Protein AF-A0A7W7KE11-F1 (afdb_monomer_lite)

Sequence (54 aa):
MYQVEVLRGKQWCPAGAHVREPHAIENAKNIQRLESDVRAVRVLDLAGWVIYSR

Organism: NCBI:txid1428314

Foldseek 3Di:
DKWKWFQAPHDTDTDDD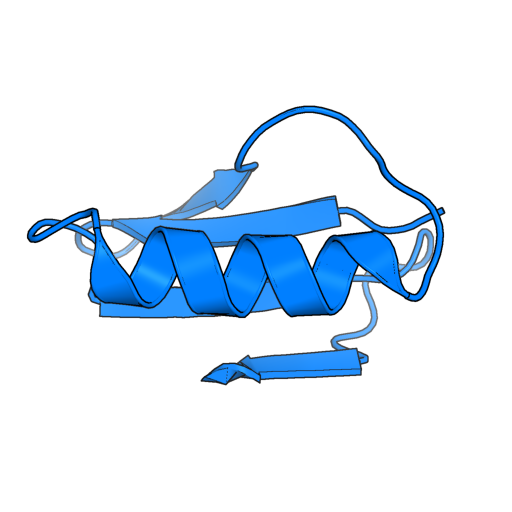DDDPPVSVVVQVVCVVPPPRTPKMFMADPVGDTPDID

Secondary structure (DSSP, 8-state):
-EEEEEEETTEEEE-SS-B-TTHHHHHHHHHHHH-TTEEEEEEEETT--EEEE-

Radius of gyration: 9.94 Å; chains: 1; bounding box: 26×18×24 Å

pLDDT: mean 89.4, std 4.33, range [72.44, 95.19]

Structure (mmCIF, N/CA/C/O backbone):
data_AF-A0A7W7KE11-F1
#
_entry.id   AF-A0A7W7KE11-F1
#
loop_
_atom_site.group_PDB
_atom_site.id
_atom_site.type_symbol
_atom_site.label_atom_id
_atom_site.label_alt_id
_atom_site.label_comp_id
_atom_site.label_asym_id
_atom_site.label_entity_id
_atom_site.label_seq_id
_atom_site.pdbx_PDB_ins_code
_atom_site.Cartn_x
_atom_site.Cartn_y
_atom_site.Cartn_z
_atom_site.occupancy
_atom_site.B_iso_or_equiv
_atom_site.auth_seq_id
_atom_site.auth_comp_id
_atom_site.auth_asym_id
_atom_site.auth_atom_id
_atom_site.pdbx_PDB_model_num
ATOM 1 N N . MET A 1 1 ? 6.851 -0.985 -11.490 1.00 87.44 1 MET A N 1
ATOM 2 C CA . MET A 1 1 ? 6.146 0.223 -10.995 1.00 87.44 1 MET A CA 1
ATOM 3 C C . MET A 1 1 ? 5.062 -0.279 -10.067 1.00 87.44 1 MET A C 1
ATOM 5 O O . MET A 1 1 ? 4.505 -1.326 -10.357 1.00 87.44 1 MET A O 1
ATOM 9 N N . TYR A 1 2 ? 4.821 0.403 -8.957 1.00 92.12 2 TYR A N 1
ATOM 10 C CA . TYR A 1 2 ? 3.973 -0.087 -7.876 1.00 92.12 2 TYR A CA 1
ATOM 11 C C . TYR A 1 2 ? 3.028 1.013 -7.417 1.00 92.12 2 TYR A C 1
ATOM 13 O O . TYR A 1 2 ? 3.412 2.185 -7.403 1.00 92.12 2 TYR A O 1
ATOM 21 N N . GLN A 1 3 ? 1.816 0.629 -7.035 1.00 93.50 3 GLN A N 1
ATOM 22 C CA . GLN A 1 3 ? 0.817 1.521 -6.462 1.00 93.50 3 GLN A CA 1
ATOM 23 C C . GLN A 1 3 ? 0.737 1.270 -4.960 1.00 93.50 3 GLN A C 1
ATOM 25 O O . GLN A 1 3 ? 0.539 0.139 -4.520 1.00 93.50 3 GLN A O 1
ATOM 30 N N . VAL A 1 4 ? 0.878 2.328 -4.167 1.00 93.06 4 VAL A N 1
ATOM 31 C CA . VAL A 1 4 ? 0.564 2.268 -2.739 1.00 93.06 4 VAL A CA 1
ATOM 32 C C . VAL A 1 4 ? -0.921 2.547 -2.586 1.00 93.06 4 VAL A C 1
ATOM 34 O O . VAL A 1 4 ? -1.438 3.498 -3.172 1.00 93.06 4 VAL A O 1
ATOM 37 N N . GLU A 1 5 ? -1.612 1.736 -1.803 1.00 94.81 5 GLU A N 1
ATOM 38 C CA . GLU A 1 5 ? -2.994 1.977 -1.422 1.00 94.81 5 GLU A CA 1
ATOM 39 C C . GLU A 1 5 ? -3.133 1.978 0.093 1.00 94.81 5 GLU A C 1
ATOM 41 O O . GLU A 1 5 ? -2.437 1.254 0.806 1.00 94.81 5 GLU A O 1
ATOM 46 N N . VAL A 1 6 ? -4.059 2.792 0.579 1.00 94.62 6 VAL A N 1
ATOM 47 C CA . VAL A 1 6 ? -4.380 2.936 1.997 1.00 94.62 6 VAL A CA 1
ATOM 48 C C . VAL A 1 6 ? -5.842 2.583 2.221 1.00 94.62 6 VAL A C 1
ATOM 50 O O . VAL A 1 6 ? -6.707 2.923 1.415 1.00 94.62 6 VAL A O 1
ATOM 53 N N . LEU A 1 7 ? -6.133 1.894 3.317 1.00 94.88 7 LEU A N 1
ATOM 54 C CA . LEU A 1 7 ? -7.490 1.589 3.741 1.00 94.88 7 LEU A CA 1
ATOM 55 C C . LEU A 1 7 ? -7.986 2.715 4.645 1.00 94.88 7 LEU A C 1
ATOM 57 O O . LEU A 1 7 ? -7.572 2.813 5.803 1.00 94.88 7 LEU A O 1
ATOM 61 N N . ARG A 1 8 ? -8.915 3.524 4.135 1.00 91.31 8 ARG A N 1
ATOM 62 C CA . ARG A 1 8 ? -9.621 4.556 4.905 1.00 91.31 8 ARG A CA 1
ATOM 63 C C . ARG A 1 8 ? -11.079 4.133 5.078 1.00 91.31 8 ARG A C 1
ATOM 65 O O . ARG A 1 8 ? -11.785 3.827 4.116 1.00 91.31 8 ARG A O 1
ATOM 72 N N . GLY A 1 9 ? -11.537 4.035 6.327 1.00 88.81 9 GLY A N 1
ATOM 73 C CA . GLY A 1 9 ? -12.863 3.494 6.651 1.00 88.81 9 GLY A CA 1
ATOM 74 C C . GLY A 1 9 ? -13.028 2.021 6.238 1.00 88.81 9 GLY A C 1
ATOM 75 O O . GLY A 1 9 ? -12.592 1.121 6.964 1.00 88.81 9 GLY A O 1
ATOM 76 N N . LYS A 1 10 ? -13.690 1.785 5.094 1.00 91.06 10 LYS A N 1
ATOM 77 C CA . LYS A 1 10 ? -13.910 0.459 4.471 1.00 91.06 10 LYS A CA 1
ATOM 78 C C . LYS A 1 10 ? -13.412 0.372 3.016 1.00 91.06 10 LYS A C 1
ATOM 80 O O . LYS A 1 10 ? -13.635 -0.651 2.377 1.00 91.06 10 LYS A O 1
ATOM 85 N N . GLN A 1 11 ? -12.776 1.420 2.489 1.00 93.94 11 GLN A N 1
ATOM 86 C CA . GLN A 1 11 ? -12.381 1.508 1.081 1.00 93.94 11 GLN A CA 1
ATOM 87 C C . GLN A 1 11 ? -10.862 1.640 0.935 1.00 93.94 11 GLN A C 1
ATOM 89 O O . GLN A 1 11 ? -10.221 2.379 1.683 1.00 93.94 11 GLN A O 1
ATOM 94 N N . TRP A 1 12 ? -10.302 0.917 -0.037 1.00 93.94 12 TRP A N 1
ATOM 95 C CA . TRP A 1 12 ? -8.920 1.093 -0.475 1.00 93.94 12 TRP A CA 1
ATOM 96 C C . TRP A 1 12 ? -8.830 2.268 -1.443 1.00 93.94 12 TRP A C 1
ATOM 98 O O . TRP A 1 12 ? -9.565 2.311 -2.430 1.00 93.94 12 TRP A O 1
ATOM 108 N N . CYS A 1 13 ? -7.932 3.203 -1.152 1.00 91.69 13 CYS A N 1
ATOM 109 C CA . CYS A 1 13 ? -7.698 4.393 -1.955 1.00 91.69 13 CYS A CA 1
ATOM 110 C C . CYS A 1 13 ? -6.229 4.448 -2.392 1.00 91.69 13 CYS A C 1
ATOM 112 O O . CYS A 1 13 ? -5.350 4.201 -1.562 1.00 91.69 13 CYS A O 1
ATOM 114 N N . PRO A 1 14 ? -5.933 4.808 -3.651 1.00 92.06 14 PRO A N 1
ATOM 115 C CA . PRO A 1 14 ? -4.562 5.013 -4.094 1.00 92.06 14 PRO A CA 1
ATOM 116 C C . PRO A 1 14 ? -3.928 6.189 -3.345 1.00 92.06 14 PRO A C 1
ATOM 118 O O . PRO A 1 14 ? -4.479 7.289 -3.288 1.00 92.06 14 PRO A O 1
ATOM 121 N N . ALA A 1 15 ? -2.754 5.947 -2.768 1.00 87.31 15 ALA A N 1
ATOM 122 C CA . ALA A 1 15 ? -1.959 6.932 -2.057 1.00 87.31 15 ALA A CA 1
ATOM 123 C C . ALA A 1 15 ? -0.808 7.415 -2.949 1.00 87.31 15 ALA A C 1
ATOM 125 O O . ALA A 1 15 ? 0.275 6.829 -2.981 1.00 87.31 15 ALA A O 1
ATOM 126 N N . GLY A 1 16 ? -1.058 8.497 -3.688 1.00 84.00 16 GLY A N 1
ATOM 127 C CA . GLY A 1 16 ? -0.068 9.128 -4.561 1.00 84.00 16 GLY A CA 1
ATOM 128 C C . GLY A 1 16 ? 0.154 8.407 -5.895 1.00 84.00 16 GLY A C 1
ATOM 129 O O . GLY A 1 16 ? -0.630 7.553 -6.310 1.00 84.00 16 GLY A O 1
ATOM 130 N N . ALA A 1 17 ? 1.222 8.808 -6.588 1.00 82.75 17 ALA A N 1
ATOM 131 C CA . ALA A 1 17 ? 1.586 8.297 -7.907 1.00 82.75 17 ALA A CA 1
ATOM 132 C C . ALA A 1 17 ? 2.333 6.954 -7.844 1.00 82.75 17 ALA A C 1
ATOM 134 O O . ALA A 1 17 ? 2.952 6.609 -6.835 1.00 82.75 17 ALA A O 1
ATOM 135 N N . HIS A 1 18 ? 2.334 6.235 -8.969 1.00 84.31 18 HIS A N 1
ATOM 136 C CA . HIS A 1 18 ? 3.121 5.017 -9.141 1.00 84.31 18 HIS A CA 1
ATOM 137 C C . HIS A 1 18 ? 4.613 5.273 -8.893 1.00 84.31 18 HIS A C 1
ATOM 139 O O . HIS A 1 18 ? 5.214 6.175 -9.479 1.00 84.31 18 HIS A O 1
ATOM 145 N N . VAL A 1 19 ? 5.222 4.431 -8.065 1.00 84.06 19 VAL A N 1
ATOM 146 C CA . VAL A 1 19 ? 6.628 4.532 -7.649 1.00 84.06 19 VAL A CA 1
ATOM 147 C C . VAL A 1 19 ? 7.386 3.242 -7.966 1.00 84.06 19 VAL A C 1
ATOM 149 O O . VAL A 1 19 ? 6.797 2.187 -8.203 1.00 84.06 19 VAL A O 1
ATOM 152 N N . ARG A 1 20 ? 8.718 3.302 -8.037 1.00 84.56 20 ARG A N 1
ATOM 153 C CA . ARG A 1 20 ? 9.565 2.104 -8.192 1.00 84.56 20 ARG A CA 1
ATOM 154 C C . ARG A 1 20 ? 9.761 1.419 -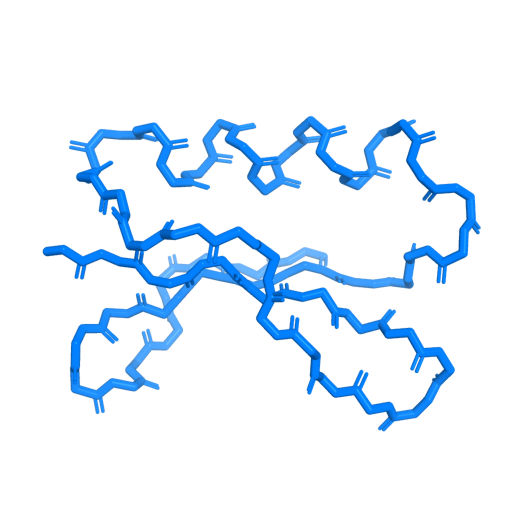6.831 1.00 84.56 20 ARG A C 1
ATOM 156 O O . ARG A 1 20 ? 9.722 2.088 -5.800 1.00 84.56 20 ARG A O 1
ATOM 163 N N . GLU A 1 21 ? 9.994 0.106 -6.816 1.00 72.44 21 GLU A N 1
ATOM 164 C CA . GLU A 1 21 ? 10.608 -0.533 -5.638 1.00 72.44 21 GLU A CA 1
ATOM 165 C C . GLU A 1 21 ? 12.051 -0.019 -5.537 1.00 72.44 21 GLU A C 1
ATOM 167 O O . GLU A 1 21 ? 12.703 0.083 -6.582 1.00 72.44 21 GLU A O 1
ATOM 172 N N . PRO A 1 22 ? 12.562 0.348 -4.346 1.00 80.38 22 PRO A N 1
ATOM 173 C CA . PRO A 1 22 ? 12.038 0.068 -2.998 1.00 80.38 22 PRO A CA 1
ATOM 174 C C . PRO A 1 22 ? 11.128 1.158 -2.396 1.00 80.38 22 PRO A C 1
ATOM 176 O O . PRO A 1 22 ? 10.481 0.934 -1.371 1.00 80.38 22 PRO A O 1
ATOM 179 N N . HIS A 1 23 ? 11.035 2.325 -3.035 1.00 86.88 23 HIS A N 1
ATOM 180 C CA . HIS A 1 23 ? 10.367 3.511 -2.483 1.00 86.88 23 HIS A CA 1
ATOM 181 C C . HIS A 1 23 ? 8.876 3.310 -2.183 1.00 86.88 23 HIS A C 1
ATOM 183 O O . HIS A 1 23 ? 8.337 3.935 -1.273 1.00 86.88 23 HIS A O 1
ATOM 189 N N . ALA A 1 24 ? 8.201 2.408 -2.902 1.00 87.94 24 ALA A N 1
ATOM 190 C CA . ALA A 1 24 ? 6.804 2.064 -2.638 1.00 87.94 24 ALA A CA 1
ATOM 191 C C . ALA A 1 24 ? 6.582 1.497 -1.223 1.00 87.94 24 ALA A C 1
ATOM 193 O O . ALA A 1 24 ? 5.638 1.884 -0.534 1.00 87.94 24 ALA A O 1
ATOM 194 N N . ILE A 1 25 ? 7.477 0.616 -0.765 1.00 89.88 25 ILE A N 1
ATOM 195 C CA . ILE A 1 25 ? 7.389 -0.009 0.561 1.00 89.88 25 ILE A CA 1
ATOM 196 C C . ILE A 1 25 ? 7.748 1.005 1.653 1.00 89.88 25 ILE A C 1
ATOM 198 O O . ILE A 1 25 ? 7.118 1.025 2.711 1.00 89.88 25 ILE A O 1
ATOM 202 N N . GLU A 1 26 ? 8.739 1.865 1.410 1.00 91.62 26 GLU A N 1
ATOM 203 C CA . GLU A 1 26 ? 9.095 2.954 2.329 1.00 91.62 26 GLU A CA 1
ATOM 204 C C . GLU A 1 26 ? 7.938 3.945 2.501 1.00 91.62 26 GLU A C 1
ATOM 206 O O . GLU A 1 26 ? 7.569 4.269 3.630 1.00 91.62 26 GLU A O 1
ATOM 211 N N . ASN A 1 27 ? 7.295 4.345 1.401 1.00 89.06 27 ASN A N 1
ATOM 212 C CA . ASN A 1 27 ? 6.121 5.213 1.437 1.00 89.06 27 ASN A CA 1
ATOM 213 C C . ASN A 1 27 ? 4.958 4.572 2.196 1.00 89.06 27 ASN A C 1
ATOM 215 O O . ASN A 1 27 ? 4.378 5.228 3.057 1.00 89.06 27 ASN A O 1
ATOM 219 N N . ALA A 1 28 ? 4.655 3.293 1.950 1.00 90.31 28 ALA A N 1
ATOM 220 C CA . ALA A 1 28 ? 3.605 2.585 2.683 1.00 90.31 28 ALA A CA 1
ATOM 221 C C . ALA A 1 28 ? 3.850 2.613 4.204 1.00 90.31 28 ALA A C 1
ATOM 223 O O . ALA A 1 28 ? 2.942 2.915 4.979 1.00 90.31 28 ALA A O 1
ATOM 224 N N . LYS A 1 29 ? 5.096 2.378 4.637 1.00 90.88 29 LYS A N 1
ATOM 225 C CA . LYS A 1 29 ? 5.488 2.445 6.056 1.00 90.88 29 LYS A CA 1
ATOM 226 C C . LYS A 1 29 ? 5.370 3.856 6.636 1.00 90.88 29 LYS A C 1
ATOM 228 O O . LYS A 1 29 ? 4.975 3.997 7.792 1.00 90.88 29 LYS A O 1
ATOM 233 N N . ASN A 1 30 ? 5.727 4.883 5.867 1.00 91.62 30 ASN A N 1
ATOM 234 C CA . ASN A 1 30 ? 5.640 6.274 6.312 1.00 91.62 30 ASN A CA 1
ATOM 235 C C . ASN A 1 30 ? 4.183 6.727 6.448 1.00 91.62 30 ASN A C 1
ATOM 237 O O . ASN A 1 30 ? 3.824 7.295 7.475 1.00 91.62 30 ASN A O 1
ATOM 241 N N . ILE A 1 31 ? 3.336 6.409 5.467 1.00 88.94 31 ILE A N 1
ATOM 242 C CA . ILE A 1 31 ? 1.911 6.764 5.484 1.00 88.94 31 ILE A CA 1
ATOM 243 C C . ILE A 1 31 ? 1.206 6.121 6.682 1.00 88.94 31 ILE A C 1
ATOM 245 O O . ILE A 1 31 ? 0.535 6.820 7.435 1.00 88.94 31 ILE A O 1
ATOM 249 N N . GLN A 1 32 ? 1.438 4.825 6.933 1.00 85.19 32 GLN A N 1
ATOM 250 C CA . GLN A 1 32 ? 0.861 4.133 8.094 1.00 85.19 32 GLN A CA 1
ATOM 251 C C . GLN A 1 32 ? 1.239 4.791 9.433 1.00 85.19 32 GLN A C 1
ATOM 253 O O . GLN A 1 32 ? 0.488 4.701 10.400 1.00 85.19 32 GLN A O 1
ATOM 258 N N . ARG A 1 33 ? 2.418 5.419 9.521 1.00 86.88 33 ARG A N 1
ATOM 259 C CA . ARG A 1 33 ? 2.890 6.069 10.752 1.00 86.88 33 ARG A CA 1
ATOM 260 C C . ARG A 1 33 ? 2.357 7.486 10.937 1.00 86.88 33 ARG A C 1
ATOM 262 O O . ARG A 1 33 ? 2.244 7.925 12.076 1.00 86.88 33 ARG A O 1
ATOM 269 N N . LEU A 1 34 ? 2.124 8.209 9.845 1.00 85.69 34 LEU A N 1
ATOM 270 C CA . LEU A 1 34 ? 1.832 9.643 9.875 1.00 85.69 34 LEU A CA 1
ATOM 271 C C . LEU A 1 34 ? 0.332 9.947 9.834 1.00 85.69 34 LEU A C 1
ATOM 273 O O . LEU A 1 34 ? -0.094 10.954 10.395 1.00 85.69 34 LEU A O 1
ATOM 277 N N . GLU A 1 35 ? -0.462 9.097 9.187 1.00 84.62 35 GLU A N 1
ATOM 278 C CA . GLU A 1 35 ? -1.882 9.353 8.949 1.00 84.62 35 GLU A CA 1
ATOM 279 C C . GLU A 1 35 ? -2.759 8.551 9.917 1.00 84.62 35 GLU A C 1
ATOM 281 O O . GLU A 1 35 ? -2.839 7.325 9.851 1.00 84.62 35 GLU A O 1
ATOM 286 N N . SER A 1 36 ? -3.430 9.246 10.838 1.00 82.25 36 SER A N 1
ATOM 287 C CA . SER A 1 36 ? -4.253 8.630 11.888 1.00 82.25 36 SER A CA 1
ATOM 288 C C . SER A 1 36 ? -5.556 7.999 11.379 1.00 82.25 36 SER A C 1
ATOM 290 O O . SER A 1 36 ? -6.159 7.187 12.079 1.00 82.25 36 SER A O 1
ATOM 292 N N . ASP A 1 37 ? -5.996 8.346 10.170 1.00 88.19 37 ASP A N 1
ATOM 293 C CA . ASP A 1 37 ? -7.190 7.812 9.507 1.00 88.19 37 ASP A CA 1
ATOM 294 C C . ASP A 1 37 ? -6.914 6.546 8.672 1.00 88.19 37 ASP A C 1
ATOM 296 O O . ASP A 1 37 ? -7.851 5.884 8.206 1.00 88.19 37 ASP A O 1
ATOM 300 N N . VAL A 1 38 ? -5.641 6.176 8.506 1.00 90.00 38 VAL A N 1
ATOM 301 C CA . VAL A 1 38 ? -5.218 4.997 7.748 1.00 90.00 38 VAL A CA 1
ATOM 302 C C . VAL A 1 38 ? -5.246 3.760 8.639 1.00 90.00 38 VAL A C 1
ATOM 304 O O . VAL A 1 38 ? -4.498 3.630 9.604 1.00 90.00 38 VAL A O 1
ATOM 307 N N . ARG A 1 39 ? -6.104 2.799 8.287 1.00 91.94 39 ARG A N 1
ATOM 308 C CA . ARG A 1 39 ? -6.256 1.540 9.035 1.00 91.94 39 ARG A CA 1
ATOM 309 C C . ARG A 1 39 ? -5.300 0.444 8.583 1.00 91.94 39 ARG A C 1
ATOM 311 O O . ARG A 1 39 ? -4.977 -0.434 9.375 1.00 91.94 39 ARG A O 1
ATOM 318 N N . ALA A 1 40 ? -4.925 0.465 7.309 1.00 92.81 40 ALA A N 1
ATOM 319 C CA . ALA A 1 40 ? -4.017 -0.487 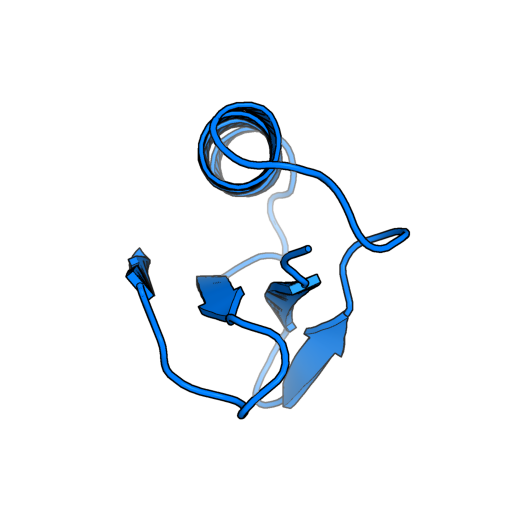6.686 1.00 92.81 40 ALA A CA 1
ATOM 320 C C . ALA A 1 40 ? -3.402 0.136 5.428 1.00 92.81 40 ALA A C 1
ATOM 322 O O . ALA A 1 40 ? -3.961 1.067 4.847 1.00 92.81 40 ALA A O 1
ATOM 323 N N . VAL A 1 41 ? -2.276 -0.400 4.989 1.00 93.81 41 VAL A N 1
ATOM 324 C CA . VAL A 1 41 ? -1.561 -0.032 3.771 1.00 93.81 41 VAL A CA 1
ATOM 325 C C . VAL A 1 41 ? -1.225 -1.287 2.982 1.00 93.81 41 VAL A C 1
ATOM 327 O O . VAL A 1 41 ? -0.888 -2.327 3.546 1.00 93.81 41 VAL A O 1
ATOM 330 N N . ARG A 1 42 ? -1.279 -1.201 1.657 1.00 95.19 42 ARG A N 1
ATOM 331 C CA . ARG A 1 42 ? -0.796 -2.258 0.771 1.00 95.19 42 ARG A CA 1
ATOM 332 C C . ARG A 1 42 ? -0.032 -1.671 -0.399 1.00 95.19 42 ARG A C 1
ATOM 334 O O . ARG A 1 42 ? -0.267 -0.536 -0.799 1.00 95.19 42 ARG A O 1
ATOM 341 N N . VAL A 1 43 ? 0.888 -2.450 -0.942 1.00 94.06 43 VAL A N 1
ATOM 342 C CA . VAL A 1 43 ? 1.615 -2.117 -2.163 1.00 94.06 43 VAL A CA 1
ATOM 343 C C . VAL A 1 43 ? 1.272 -3.161 -3.204 1.00 94.06 43 VAL A C 1
ATOM 345 O O . VAL A 1 43 ? 1.417 -4.360 -2.957 1.00 94.06 43 VAL A O 1
ATOM 348 N N . LEU A 1 44 ? 0.809 -2.679 -4.349 1.00 94.12 44 LEU A N 1
ATOM 349 C CA . LEU A 1 44 ? 0.413 -3.475 -5.496 1.00 94.12 44 LEU A CA 1
ATOM 350 C C . LEU A 1 44 ? 1.456 -3.340 -6.601 1.00 94.12 44 LEU A C 1
ATOM 352 O O . LEU A 1 44 ? 1.971 -2.243 -6.832 1.00 94.12 44 LEU A O 1
ATOM 356 N N . ASP A 1 45 ? 1.745 -4.427 -7.306 1.00 92.12 45 ASP A N 1
ATOM 357 C CA . ASP A 1 45 ? 2.408 -4.348 -8.607 1.00 92.12 45 ASP A CA 1
ATOM 358 C C . ASP A 1 45 ? 1.434 -3.875 -9.712 1.00 92.12 45 ASP A C 1
ATOM 360 O O . ASP A 1 45 ? 0.249 -3.640 -9.467 1.00 92.12 45 ASP A O 1
ATOM 364 N N . LEU A 1 46 ? 1.924 -3.721 -10.949 1.00 86.75 46 LEU A N 1
ATOM 365 C CA . LEU A 1 46 ? 1.089 -3.295 -12.086 1.00 86.75 46 LEU A CA 1
ATOM 366 C C . LEU A 1 46 ? 0.008 -4.310 -12.487 1.00 86.75 46 LEU A C 1
ATOM 368 O O . LEU A 1 46 ? -0.944 -3.936 -13.166 1.00 86.75 46 LEU A O 1
ATOM 372 N N . ALA A 1 47 ? 0.160 -5.578 -12.111 1.00 90.00 47 ALA A N 1
ATOM 373 C CA . ALA A 1 47 ? -0.826 -6.622 -12.359 1.00 90.00 47 ALA A CA 1
ATOM 374 C C . ALA A 1 47 ? -1.850 -6.737 -11.209 1.00 90.00 47 ALA A C 1
ATOM 376 O O . ALA A 1 47 ? -2.773 -7.545 -11.294 1.00 90.00 47 ALA A O 1
ATOM 377 N N . GLY A 1 48 ? -1.725 -5.907 -10.166 1.00 88.19 48 GLY A N 1
ATOM 378 C CA . GLY A 1 48 ? -2.627 -5.866 -9.017 1.00 88.19 48 GLY A CA 1
ATOM 379 C C . GLY A 1 48 ? -2.284 -6.867 -7.911 1.00 88.19 48 GLY A C 1
ATOM 380 O O . GLY A 1 48 ? -3.097 -7.067 -7.008 1.00 88.19 48 GLY A O 1
ATOM 381 N N . TRP A 1 49 ? -1.105 -7.494 -7.942 1.00 92.12 49 TRP A N 1
ATOM 382 C CA . TRP A 1 49 ? -0.658 -8.390 -6.876 1.00 92.12 49 TRP A CA 1
ATOM 383 C C . TRP A 1 49 ? -0.154 -7.608 -5.675 1.00 92.12 49 TRP A C 1
ATOM 385 O O . TRP A 1 49 ? 0.642 -6.680 -5.806 1.00 92.12 49 TRP A O 1
ATOM 395 N N . VAL A 1 50 ? -0.573 -8.025 -4.481 1.00 92.00 50 VAL A N 1
ATOM 396 C CA . VAL A 1 50 ? -0.092 -7.451 -3.223 1.00 92.00 50 VAL A CA 1
ATOM 397 C C . VAL A 1 50 ? 1.303 -7.992 -2.920 1.00 92.00 50 VAL A C 1
ATOM 399 O O . VAL A 1 50 ? 1.457 -9.171 -2.614 1.00 92.00 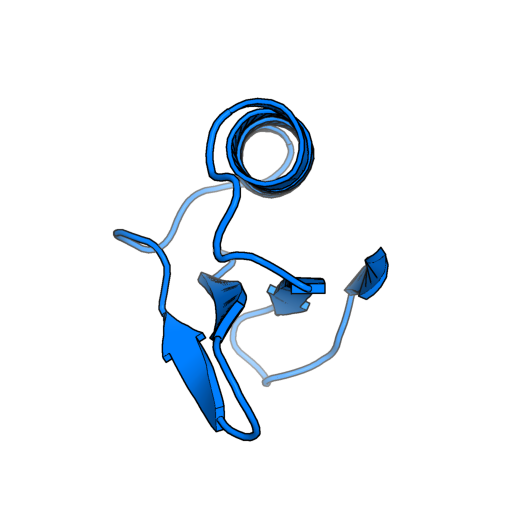50 VAL A O 1
ATOM 402 N N . ILE A 1 51 ? 2.309 -7.120 -2.951 1.00 91.25 51 ILE A N 1
ATOM 403 C CA . ILE A 1 51 ? 3.699 -7.462 -2.599 1.00 91.25 51 ILE A CA 1
ATOM 404 C C . ILE A 1 51 ? 4.062 -7.069 -1.159 1.00 91.25 51 ILE A C 1
ATOM 406 O O . ILE A 1 51 ? 5.028 -7.565 -0.586 1.00 91.25 51 ILE A O 1
ATOM 410 N N . TYR A 1 52 ? 3.277 -6.176 -0.555 1.00 91.88 52 TYR A N 1
ATOM 411 C CA . TYR A 1 52 ? 3.409 -5.754 0.836 1.00 91.88 52 TYR A CA 1
ATOM 412 C C . TYR A 1 52 ? 2.032 -5.375 1.380 1.00 91.88 52 TYR A C 1
ATOM 414 O O . TYR A 1 52 ? 1.265 -4.712 0.687 1.00 91.88 52 TYR A O 1
ATOM 422 N N . SER A 1 53 ? 1.725 -5.759 2.618 1.00 91.62 53 SER A N 1
ATOM 423 C CA . SER A 1 53 ? 0.490 -5.381 3.312 1.00 91.62 53 S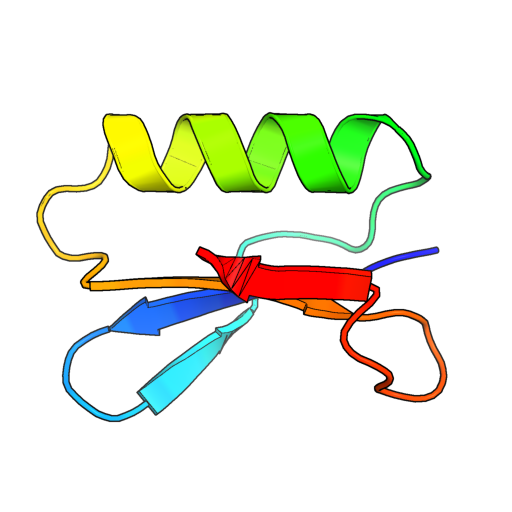ER A CA 1
ATOM 424 C C . SER A 1 53 ? 0.762 -5.230 4.802 1.00 91.62 53 SER A C 1
ATOM 426 O O . SER A 1 53 ? 1.460 -6.068 5.380 1.00 91.62 53 SER A O 1
ATOM 428 N N . ARG A 1 54 ? 0.211 -4.189 5.428 1.00 87.00 54 ARG A N 1
ATOM 429 C CA . AR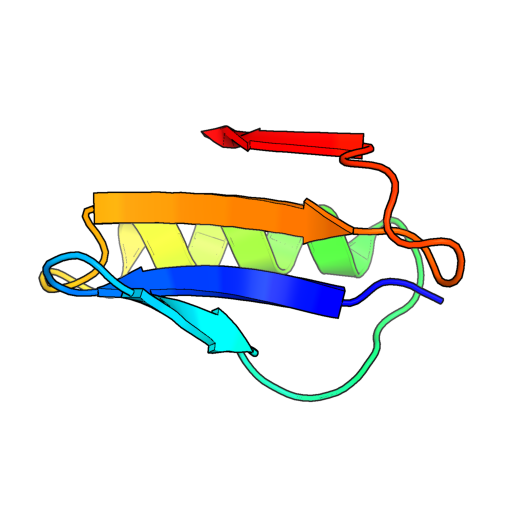G A 1 54 ? 0.293 -3.967 6.874 1.00 87.00 54 ARG A CA 1
ATOM 430 C C . ARG A 1 54 ? -0.852 -3.118 7.405 1.00 87.00 54 ARG A C 1
ATOM 432 O O . ARG A 1 54 ? -1.508 -2.448 6.590 1.00 87.00 54 ARG A O 1
#